Protein AF-A0A7K8C734-F1 (afdb_monomer_lite)

Secondary structure (DSSP, 8-state):
-EEEEETTEEEEE-HHHHHHHHHTS----TTPPP-HHHHHHB-TTT-BBTT---SSEEEEEEE--SSS-EEEEEESSEEEEEETTT--EEEEEE-SSB-SPPEEEEEETTEEEEE--EEEETTEEE-

InterPro domains:
  IPR055409 FAM234A/B, beta-propeller [PF23727] (3-127)

Organism: NCBI:txid156170

Sequence (127 aa):
FFYFCTENSLYAYSLKDLCSAAVGMEIKLPGLQQDPQWEKNIDHTTHRLSLLRFGDFRYLAKVPGRSRDNILVVNSEMATLINTKDLHTVWTLNVSHALSEPLLGYYKPDVLGIVLESEIGPNRKKV

Foldseek 3Di:
DDWDDDQFFIADDDPQRVVCVVVVHRDDDPPDDDQVLQVVQADPPPRTRNVDRDHGWDEWDWADDDPDIWIWTDGQFKIWIFDPNRGDTPDIDTARGFPDYWDWDPPDPPDIDIDTWGDPDDVDIDD

Radius of gyration: 16.75 Å; chains: 1; bounding box: 41×30×44 Å

pLDDT: mean 86.0, std 6.21, range [62.59, 94.31]

Structure (mmCIF, N/CA/C/O backbone):
data_AF-A0A7K8C734-F1
#
_entry.id   AF-A0A7K8C734-F1
#
loop_
_atom_site.group_PDB
_atom_site.id
_atom_site.type_symbol
_atom_site.label_atom_id
_atom_site.label_alt_id
_atom_site.label_comp_id
_atom_site.label_asym_id
_atom_site.label_entity_id
_atom_site.label_seq_id
_atom_site.pdbx_PDB_ins_code
_atom_site.Cartn_x
_atom_site.Cartn_y
_atom_site.Cartn_z
_atom_site.occupancy
_atom_site.B_iso_or_equiv
_atom_site.auth_seq_id
_atom_site.auth_comp_id
_atom_site.auth_asym_id
_atom_site.auth_atom_id
_atom_site.pdbx_PDB_model_num
ATOM 1 N N . PHE A 1 1 ? -10.226 1.325 8.273 1.00 82.50 1 PHE A N 1
ATOM 2 C CA . PHE A 1 1 ? -9.137 2.302 8.433 1.00 82.50 1 PHE A CA 1
ATOM 3 C C . PHE A 1 1 ? -9.086 3.191 7.207 1.00 82.50 1 PHE A C 1
ATOM 5 O O . PHE A 1 1 ? -9.451 2.732 6.128 1.00 82.50 1 PHE A O 1
ATOM 12 N N . PHE A 1 2 ? -8.690 4.444 7.400 1.00 85.12 2 PHE A N 1
ATOM 13 C CA . PHE A 1 2 ? -8.407 5.428 6.358 1.00 85.12 2 PHE A CA 1
ATOM 14 C C . PHE A 1 2 ? -6.896 5.612 6.261 1.00 85.12 2 PHE A C 1
ATOM 16 O O . PHE A 1 2 ? -6.220 5.622 7.291 1.00 85.12 2 PHE A O 1
ATOM 23 N N . TYR A 1 3 ? -6.386 5.744 5.039 1.00 82.88 3 TYR A N 1
ATOM 24 C CA . TYR A 1 3 ? -4.953 5.778 4.758 1.00 82.88 3 TYR A CA 1
ATOM 25 C C . TYR A 1 3 ? -4.556 7.149 4.229 1.00 82.88 3 TYR A C 1
ATOM 27 O O . TYR A 1 3 ? -5.182 7.654 3.299 1.00 82.88 3 TYR A O 1
ATOM 35 N N . PHE A 1 4 ? -3.502 7.718 4.802 1.00 81.94 4 PHE A N 1
ATOM 36 C CA . PHE A 1 4 ? -2.931 8.988 4.368 1.00 81.94 4 PHE A CA 1
ATOM 37 C C . PHE A 1 4 ? -1.433 8.805 4.173 1.00 81.94 4 PHE A C 1
ATOM 39 O O . PHE A 1 4 ? -0.764 8.237 5.031 1.00 81.94 4 PHE A O 1
ATOM 46 N N . CYS A 1 5 ? -0.904 9.271 3.047 1.00 76.94 5 CYS A N 1
ATOM 47 C CA . CYS A 1 5 ? 0.520 9.198 2.748 1.00 76.94 5 CYS A CA 1
ATOM 48 C C . CYS A 1 5 ? 1.111 10.605 2.756 1.00 76.94 5 CYS A C 1
ATOM 50 O O . CYS A 1 5 ? 0.526 11.523 2.184 1.00 76.94 5 CYS A O 1
ATOM 52 N N . THR A 1 6 ? 2.273 10.756 3.377 1.00 78.56 6 THR A N 1
ATOM 53 C CA . THR A 1 6 ? 3.182 11.883 3.146 1.00 78.56 6 THR A CA 1
ATOM 54 C C . THR A 1 6 ? 4.412 11.375 2.400 1.00 78.56 6 THR A C 1
ATOM 56 O O . THR A 1 6 ? 4.513 10.179 2.128 1.00 78.56 6 THR A O 1
ATOM 59 N N . GLU A 1 7 ? 5.366 12.255 2.098 1.00 74.06 7 GLU A N 1
ATOM 60 C CA . GLU A 1 7 ? 6.623 11.869 1.439 1.00 74.06 7 GLU A CA 1
ATOM 61 C C . GLU A 1 7 ? 7.378 10.771 2.202 1.00 74.06 7 GLU A C 1
ATOM 63 O O . GLU A 1 7 ? 8.026 9.931 1.592 1.00 74.06 7 GLU A O 1
ATOM 68 N N . ASN A 1 8 ? 7.269 10.726 3.535 1.00 76.81 8 ASN A N 1
ATOM 69 C CA . ASN A 1 8 ? 8.145 9.888 4.364 1.00 76.81 8 ASN A CA 1
ATOM 70 C C . ASN A 1 8 ? 7.380 8.921 5.268 1.00 76.81 8 ASN A C 1
ATOM 72 O O . ASN A 1 8 ? 7.983 8.266 6.123 1.00 76.81 8 ASN A O 1
ATOM 76 N N . SER A 1 9 ? 6.046 8.887 5.210 1.00 80.56 9 SER A N 1
ATOM 77 C CA . SER A 1 9 ? 5.247 8.064 6.122 1.00 80.56 9 SER A CA 1
ATOM 78 C C . SER A 1 9 ? 3.869 7.727 5.582 1.00 80.56 9 SER A C 1
ATOM 80 O O . SER A 1 9 ? 3.178 8.567 5.012 1.00 80.56 9 SER A O 1
ATOM 82 N N . LEU A 1 10 ? 3.440 6.499 5.874 1.00 83.38 10 LEU A N 1
ATOM 83 C CA . LEU A 1 10 ? 2.057 6.075 5.738 1.00 83.38 10 LEU A CA 1
ATOM 84 C C . LEU A 1 10 ? 1.380 6.109 7.111 1.00 83.38 10 LEU A C 1
ATOM 86 O O . LEU A 1 10 ? 1.859 5.500 8.071 1.00 83.38 10 LEU A O 1
ATOM 90 N N . TYR A 1 11 ? 0.254 6.804 7.179 1.00 86.94 11 TYR A N 1
ATOM 91 C CA . TYR A 1 11 ? -0.585 6.939 8.357 1.00 86.94 11 TYR A CA 1
ATOM 92 C C . TYR A 1 11 ? -1.875 6.155 8.168 1.00 86.94 11 TYR A C 1
ATOM 94 O O . TYR A 1 11 ? -2.454 6.135 7.077 1.00 86.94 11 TYR A O 1
ATOM 102 N N . ALA A 1 12 ? -2.344 5.536 9.244 1.00 88.75 12 ALA A N 1
ATOM 103 C CA . ALA A 1 12 ? -3.603 4.817 9.260 1.00 88.75 12 ALA A CA 1
ATOM 104 C C . ALA A 1 12 ? -4.442 5.263 10.456 1.00 88.75 12 ALA A C 1
ATOM 106 O O . ALA A 1 12 ? -4.037 5.123 11.607 1.00 88.75 12 ALA A O 1
ATOM 107 N N . TYR A 1 13 ? -5.638 5.768 10.165 1.00 89.81 13 TYR A N 1
ATOM 108 C CA . TYR A 1 13 ? -6.592 6.208 11.176 1.00 89.81 13 TYR A CA 1
ATOM 109 C C . TYR A 1 13 ? -7.805 5.286 11.193 1.00 89.81 13 TYR A C 1
ATOM 111 O O . TYR A 1 13 ? -8.355 4.924 10.142 1.00 89.81 13 TYR A O 1
ATOM 119 N N . SER A 1 14 ? -8.253 4.893 12.384 1.00 89.19 14 SER A N 1
ATOM 120 C CA . SER A 1 14 ? -9.565 4.269 12.510 1.00 89.19 14 SER A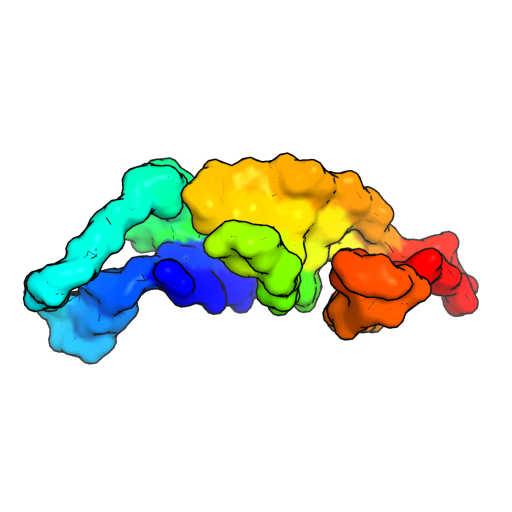 CA 1
ATOM 121 C C . SER A 1 14 ? -10.661 5.323 12.304 1.00 89.19 14 SER A C 1
ATOM 123 O O . SER A 1 14 ? -10.429 6.528 12.425 1.00 89.19 14 SER A O 1
ATOM 125 N N . LEU A 1 15 ? -11.885 4.883 11.993 1.00 88.94 15 LEU A N 1
ATOM 126 C CA . LEU A 1 15 ? -13.017 5.815 11.927 1.00 88.94 15 LEU A CA 1
ATOM 127 C C . LEU A 1 15 ? -13.257 6.481 13.292 1.00 88.94 15 LEU A C 1
ATOM 129 O O . LEU A 1 15 ? -13.580 7.662 13.346 1.00 88.94 15 LEU A O 1
ATOM 133 N N . LYS A 1 16 ? -13.043 5.738 14.387 1.00 89.19 16 LYS A N 1
ATOM 134 C CA . LYS A 1 16 ? -13.131 6.263 15.752 1.00 89.19 16 LYS A CA 1
ATOM 135 C C . LYS A 1 16 ? -12.141 7.409 15.969 1.00 89.19 16 LYS A C 1
ATOM 137 O O . LYS A 1 16 ? -12.545 8.438 16.508 1.00 89.19 16 LYS A O 1
ATOM 142 N N . ASP A 1 17 ? -10.893 7.249 15.530 1.00 88.50 17 ASP A N 1
ATOM 143 C CA . ASP A 1 17 ? -9.849 8.269 15.696 1.00 88.50 17 ASP A CA 1
ATOM 144 C C . ASP A 1 17 ? -10.191 9.530 14.907 1.00 88.50 17 ASP A C 1
ATOM 146 O O . ASP A 1 17 ? -10.150 10.625 15.459 1.00 88.50 17 ASP A O 1
ATOM 150 N N . LEU A 1 18 ? -10.613 9.381 13.645 1.00 90.00 18 LEU A N 1
ATOM 151 C CA . LEU A 1 18 ? -11.015 10.520 12.814 1.00 90.00 18 LEU A CA 1
ATOM 152 C C . LEU A 1 18 ? -12.211 11.267 13.402 1.00 90.00 18 LEU A C 1
ATOM 154 O O . LEU A 1 18 ? -12.192 12.492 13.479 1.00 90.00 18 LEU A O 1
ATOM 158 N N . CYS A 1 19 ? -13.246 10.546 13.838 1.00 88.81 19 CYS A N 1
ATOM 159 C CA . CYS A 1 19 ? -14.416 11.169 14.448 1.00 88.81 19 CYS A CA 1
ATOM 160 C C . CYS A 1 19 ? -14.051 11.871 15.762 1.00 88.81 19 CYS A C 1
ATOM 162 O O . CYS A 1 19 ? -14.481 13.000 15.987 1.00 88.81 19 CYS A O 1
ATOM 164 N N . SER A 1 20 ? -13.234 11.239 16.608 1.00 89.69 20 SER A N 1
ATOM 165 C CA . SER A 1 20 ? -12.817 11.831 17.884 1.00 89.69 20 SER A CA 1
ATOM 166 C C . SER A 1 20 ? -11.945 13.072 17.670 1.00 89.69 20 SER A C 1
ATOM 168 O O . SER A 1 20 ? -12.137 14.076 18.349 1.00 89.69 20 SER A O 1
ATOM 170 N N . ALA A 1 21 ? -11.047 13.048 16.678 1.00 88.81 21 ALA A N 1
ATOM 171 C CA . ALA A 1 21 ? -10.233 14.200 16.294 1.00 88.81 21 ALA A CA 1
ATOM 172 C C . ALA A 1 21 ? -11.079 15.353 15.728 1.00 88.81 21 ALA A C 1
ATOM 174 O O . ALA A 1 21 ? -10.831 16.510 16.053 1.00 88.81 21 ALA A O 1
ATOM 175 N N . ALA A 1 22 ? -12.097 15.048 14.917 1.00 89.94 22 ALA A N 1
ATOM 176 C CA . ALA A 1 22 ? -12.971 16.058 14.321 1.00 89.94 22 ALA A CA 1
ATOM 177 C C . ALA A 1 22 ? -13.891 16.742 15.346 1.00 89.94 22 ALA A C 1
ATOM 179 O O . ALA A 1 22 ? -14.184 17.927 15.215 1.00 89.94 22 ALA A O 1
ATOM 180 N N . VAL A 1 23 ? -14.361 16.002 16.354 1.00 91.56 23 VAL A N 1
ATOM 181 C CA . VAL A 1 23 ? -15.301 16.514 17.368 1.00 91.56 23 VAL A CA 1
ATOM 182 C C . VAL A 1 23 ? -14.580 17.008 18.631 1.00 91.56 23 VAL A C 1
ATOM 184 O O . VAL A 1 23 ? -15.156 17.758 19.413 1.00 91.56 23 VAL A O 1
ATOM 187 N N . GLY A 1 24 ? -13.315 16.629 18.831 1.00 88.00 24 GLY A N 1
ATOM 188 C CA . GLY A 1 24 ? -12.504 17.039 19.981 1.00 88.00 24 GLY A CA 1
ATOM 189 C C . GLY A 1 24 ? -12.827 16.298 21.283 1.00 88.00 24 GLY A C 1
ATOM 190 O O . GLY A 1 24 ? -12.388 16.719 22.350 1.00 88.00 24 GLY A O 1
ATOM 191 N N . MET A 1 25 ? -13.586 15.202 21.221 1.00 87.44 25 MET A N 1
ATOM 192 C CA . MET A 1 25 ? -13.889 14.343 22.369 1.00 87.44 25 MET A CA 1
ATOM 193 C C . MET A 1 25 ? -13.913 12.877 21.949 1.00 87.44 25 MET A C 1
ATOM 195 O O . MET A 1 25 ? -14.143 12.567 20.781 1.00 87.44 25 MET A O 1
ATOM 199 N N . GLU A 1 26 ? -13.708 11.963 22.896 1.00 82.19 26 GLU A N 1
ATOM 200 C CA . GLU A 1 26 ? -13.800 10.537 22.595 1.00 82.19 26 GLU A CA 1
ATOM 201 C C . GLU A 1 26 ? -15.242 10.157 22.239 1.00 82.19 26 GLU A C 1
ATOM 203 O O . GLU A 1 26 ? -16.167 10.318 23.039 1.00 82.19 26 GLU A O 1
ATOM 208 N N . ILE A 1 27 ? -15.428 9.610 21.037 1.00 82.12 27 ILE A N 1
ATOM 209 C CA . ILE A 1 27 ? -16.737 9.152 20.578 1.00 82.12 27 ILE A CA 1
ATOM 210 C C . ILE A 1 27 ? -16.822 7.639 20.722 1.00 82.12 27 ILE A C 1
ATOM 212 O O . ILE A 1 27 ? -16.036 6.878 20.150 1.00 82.12 27 ILE A O 1
ATOM 216 N N . LYS A 1 28 ? -17.844 7.186 21.449 1.00 81.00 28 LYS A N 1
ATOM 217 C CA . LYS A 1 28 ? -18.267 5.788 21.414 1.00 81.00 28 LYS A CA 1
ATOM 218 C C . LYS A 1 28 ? -19.150 5.591 20.190 1.00 81.00 28 LYS A C 1
ATOM 220 O O . LYS A 1 28 ? -20.281 6.061 20.161 1.00 81.00 28 LYS A O 1
ATOM 225 N N . LEU A 1 29 ? -18.620 4.902 19.186 1.00 80.44 29 LEU A N 1
ATOM 226 C CA . LEU A 1 29 ? -19.363 4.499 17.995 1.00 80.44 29 LEU A CA 1
ATOM 227 C C . LEU A 1 29 ? -19.804 3.036 18.167 1.00 80.44 29 LEU A C 1
ATOM 229 O O . LEU A 1 29 ? -19.012 2.129 17.889 1.00 80.44 29 LEU A O 1
ATOM 233 N N . PRO A 1 30 ? -21.022 2.776 18.684 1.00 78.81 30 PRO A N 1
ATOM 234 C CA . PRO A 1 30 ? -21.516 1.415 18.843 1.00 78.81 30 PRO A CA 1
ATOM 235 C C . PRO A 1 30 ? -21.576 0.717 17.479 1.00 78.81 30 PRO A C 1
ATOM 237 O O . PRO A 1 30 ? -22.050 1.285 16.500 1.00 78.81 30 PRO A O 1
ATOM 240 N N . GLY A 1 31 ? -21.070 -0.515 17.418 1.00 80.12 31 GLY A N 1
ATOM 241 C CA . GLY A 1 31 ? -21.026 -1.316 16.190 1.00 80.12 31 GLY A CA 1
ATOM 242 C C . GLY A 1 31 ? -19.707 -1.256 15.414 1.00 80.12 31 GLY A C 1
ATOM 243 O O . GLY A 1 31 ? -19.529 -2.053 14.495 1.00 80.12 31 GLY A O 1
ATOM 244 N N . LEU A 1 32 ? -18.752 -0.393 15.789 1.00 82.00 32 LEU A N 1
ATOM 245 C CA . LEU A 1 32 ? -17.390 -0.493 15.260 1.00 82.00 32 LEU A CA 1
ATOM 246 C C . LEU A 1 32 ? -16.628 -1.628 15.942 1.00 82.00 32 LEU A C 1
ATOM 248 O O . LEU A 1 32 ? -16.438 -1.625 17.157 1.00 82.00 32 LEU A O 1
ATOM 252 N N . GLN A 1 33 ? -16.163 -2.581 15.139 1.00 84.12 33 GLN A N 1
ATOM 253 C CA . GLN A 1 33 ? -15.227 -3.602 15.589 1.00 84.12 33 GLN A CA 1
ATOM 254 C C . GLN A 1 33 ? -13.796 -3.079 15.490 1.00 84.12 33 GLN A C 1
ATOM 256 O O . GLN A 1 33 ? -13.415 -2.459 14.494 1.00 84.12 33 GLN A O 1
ATOM 261 N N . GLN A 1 34 ? -13.012 -3.354 16.529 1.00 83.31 34 GLN A N 1
ATOM 262 C CA . GLN A 1 34 ? -11.567 -3.175 16.488 1.00 83.31 34 GLN A CA 1
ATOM 263 C C . GLN A 1 34 ? -10.940 -4.222 15.570 1.00 83.31 34 GLN A C 1
ATOM 265 O O . GLN A 1 34 ? -11.446 -5.338 15.441 1.00 83.31 34 GLN A O 1
ATOM 270 N N . ASP A 1 35 ? -9.824 -3.857 14.948 1.00 86.12 35 ASP A N 1
ATOM 271 C CA . ASP A 1 35 ? -9.039 -4.753 14.103 1.00 86.12 35 ASP A CA 1
ATOM 272 C C . ASP A 1 35 ? -7.648 -4.905 14.745 1.00 86.12 35 ASP A C 1
ATOM 274 O O . ASP A 1 35 ? -6.777 -4.056 14.533 1.00 86.12 35 ASP A O 1
ATOM 278 N N . PRO A 1 36 ? -7.429 -5.948 15.573 1.00 87.00 36 PRO A N 1
ATOM 279 C CA . PRO A 1 36 ? -6.208 -6.084 16.368 1.00 87.00 36 PRO A CA 1
ATOM 280 C C . PRO A 1 36 ? -4.932 -6.134 15.526 1.00 87.00 36 PRO A C 1
ATOM 282 O O . PRO A 1 36 ? -3.869 -5.717 15.985 1.00 87.00 36 PRO A O 1
ATOM 285 N N . GLN A 1 37 ? -5.024 -6.642 14.290 1.00 84.12 37 GLN A N 1
ATOM 286 C CA . GLN A 1 37 ? -3.881 -6.678 13.379 1.00 84.12 37 GLN A CA 1
ATOM 287 C C . GLN A 1 37 ? -3.469 -5.268 12.969 1.00 84.12 37 GLN A C 1
ATOM 289 O O . GLN A 1 37 ? -2.280 -4.963 12.938 1.00 84.12 37 GLN A O 1
ATOM 294 N N . TRP A 1 38 ? -4.431 -4.385 12.714 1.00 86.19 38 TRP A N 1
ATOM 295 C CA . TRP A 1 38 ? -4.138 -2.987 12.418 1.00 86.19 38 TRP A CA 1
ATOM 296 C C . TRP A 1 38 ? -3.648 -2.232 13.643 1.00 86.19 38 TRP A C 1
ATOM 298 O O . TRP A 1 38 ? -2.602 -1.593 13.574 1.00 86.19 38 TRP A O 1
ATOM 308 N N . GLU A 1 39 ? -4.340 -2.354 14.773 1.00 87.56 39 GLU A N 1
ATOM 309 C CA . GLU A 1 39 ? -3.977 -1.636 16.001 1.00 87.56 39 GLU A CA 1
ATOM 310 C C . GLU A 1 39 ? -2.563 -1.988 16.488 1.00 87.56 39 GLU A C 1
ATOM 312 O O . GLU A 1 39 ? -1.840 -1.110 16.945 1.00 87.56 39 GLU A O 1
ATOM 317 N N . LYS A 1 40 ? -2.116 -3.240 16.314 1.00 88.31 40 LYS A N 1
ATOM 318 C CA . LYS A 1 40 ? -0.746 -3.656 16.659 1.00 88.31 40 LYS A CA 1
ATOM 319 C C . LYS A 1 40 ? 0.331 -3.001 15.786 1.00 88.31 40 LYS A C 1
ATOM 321 O O . LYS A 1 40 ? 1.460 -2.826 16.237 1.00 88.31 40 LYS A O 1
ATOM 326 N N . ASN A 1 41 ? 0.016 -2.711 14.527 1.00 85.38 41 ASN A N 1
ATOM 327 C CA . ASN A 1 41 ? 0.987 -2.220 13.550 1.00 85.38 41 ASN A CA 1
ATOM 328 C 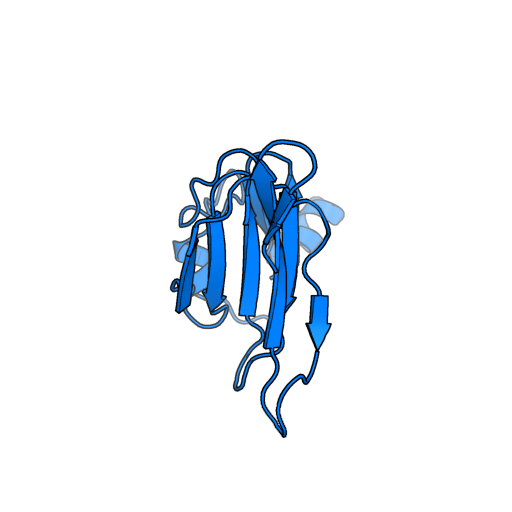C . ASN A 1 41 ? 0.960 -0.695 13.389 1.00 85.38 41 ASN A C 1
ATOM 330 O O . ASN A 1 41 ? 1.812 -0.146 12.688 1.00 85.38 41 ASN A O 1
ATOM 334 N N . ILE A 1 42 ? 0.010 -0.014 14.028 1.00 88.25 42 ILE A N 1
ATOM 335 C CA . ILE A 1 42 ? -0.102 1.442 14.044 1.00 88.25 42 ILE A CA 1
ATOM 336 C C . ILE A 1 42 ? 0.496 1.963 15.349 1.00 88.25 42 ILE A C 1
ATOM 338 O O . ILE A 1 42 ? 0.128 1.532 16.439 1.00 88.25 42 ILE A O 1
ATOM 342 N N . ASP A 1 43 ? 1.404 2.925 15.245 1.00 88.50 43 ASP A N 1
ATOM 343 C CA . ASP A 1 43 ? 1.864 3.670 16.409 1.00 88.50 43 ASP A CA 1
ATOM 344 C C . ASP A 1 43 ? 0.712 4.529 16.958 1.00 88.50 43 ASP A C 1
ATOM 346 O O . ASP A 1 43 ? 0.184 5.392 16.263 1.00 88.50 43 ASP A O 1
ATOM 350 N N . HIS A 1 44 ? 0.306 4.291 18.204 1.00 84.00 44 HIS A N 1
ATOM 351 C CA . HIS A 1 44 ? -0.870 4.926 18.813 1.00 84.00 44 HIS A CA 1
ATOM 352 C C . HIS A 1 44 ? -0.734 6.443 19.021 1.00 84.00 44 HIS A C 1
ATOM 354 O O . HIS A 1 44 ? -1.744 7.121 19.176 1.00 84.00 44 HIS A O 1
ATOM 360 N N . THR A 1 45 ? 0.492 6.975 19.060 1.00 85.06 45 THR A N 1
ATOM 361 C CA . THR A 1 45 ? 0.733 8.410 19.278 1.00 85.06 45 THR A CA 1
ATOM 362 C C . THR A 1 45 ? 0.784 9.165 17.952 1.00 85.06 45 THR A C 1
ATOM 364 O O . THR A 1 45 ? 0.277 10.276 17.832 1.00 85.06 45 THR A O 1
ATOM 367 N N . THR A 1 46 ? 1.413 8.568 16.943 1.00 87.38 46 THR A N 1
ATOM 368 C CA . THR A 1 46 ? 1.703 9.213 15.656 1.00 87.38 46 THR A CA 1
ATOM 369 C C . THR A 1 46 ? 0.805 8.734 14.520 1.00 87.38 46 THR A C 1
ATOM 371 O O . THR A 1 46 ? 0.847 9.313 13.439 1.00 87.38 46 THR A O 1
ATOM 374 N N . HIS A 1 47 ? 0.026 7.672 14.731 1.00 88.56 47 HIS A N 1
ATOM 375 C CA . HIS A 1 47 ? -0.767 6.955 13.726 1.00 88.56 47 HIS A CA 1
ATOM 376 C C . HIS A 1 47 ? 0.042 6.407 12.539 1.00 88.56 47 HIS A C 1
ATOM 378 O O . HIS A 1 47 ? -0.524 6.046 11.503 1.00 88.56 47 HIS A O 1
ATOM 384 N N . ARG A 1 48 ? 1.372 6.322 12.670 1.00 86.75 48 ARG A N 1
ATOM 385 C CA . ARG A 1 48 ? 2.267 5.816 11.622 1.00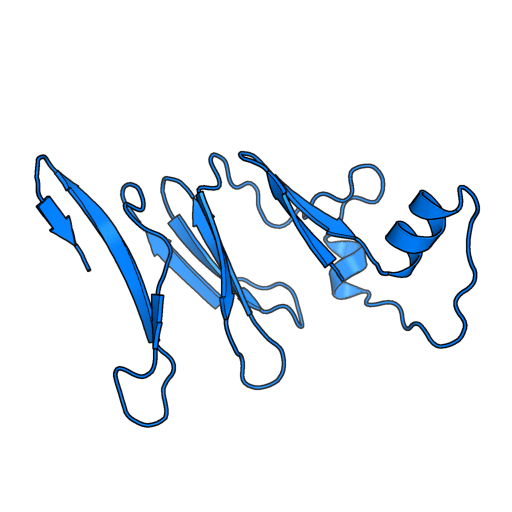 86.75 48 ARG A CA 1
ATOM 386 C C . ARG A 1 48 ? 2.225 4.296 11.570 1.00 86.75 48 ARG A C 1
ATOM 388 O O . ARG A 1 48 ? 2.298 3.626 12.600 1.00 86.75 48 ARG A O 1
ATOM 395 N N . LEU A 1 49 ? 2.160 3.745 10.362 1.00 84.25 49 LEU A N 1
ATOM 396 C CA . LEU A 1 49 ? 2.223 2.304 10.159 1.00 84.25 49 LEU A CA 1
ATOM 397 C C . LEU A 1 49 ? 3.676 1.821 10.282 1.00 84.25 49 LEU A C 1
ATOM 399 O O . LEU A 1 49 ? 4.535 2.147 9.466 1.00 84.25 49 LEU A O 1
ATOM 403 N N . SER A 1 50 ? 3.948 1.027 11.314 1.00 76.69 50 SER A N 1
ATOM 404 C CA . SER A 1 50 ? 5.300 0.641 11.740 1.00 76.69 50 SER A CA 1
ATOM 405 C C . SER A 1 50 ? 5.967 -0.396 10.835 1.00 76.69 50 SER A C 1
ATOM 407 O O . SER A 1 50 ? 7.191 -0.499 10.809 1.00 76.69 50 SER A O 1
ATOM 409 N N . LEU A 1 51 ? 5.174 -1.150 10.071 1.00 66.06 51 LEU A N 1
ATOM 410 C CA . LEU A 1 51 ? 5.651 -2.189 9.148 1.00 66.06 51 LEU A CA 1
ATOM 411 C C . LEU A 1 51 ? 6.497 -1.640 7.995 1.00 66.06 51 LEU A C 1
ATOM 413 O O . LEU A 1 51 ? 7.172 -2.399 7.306 1.00 66.06 51 LEU A O 1
ATOM 417 N N . LEU A 1 52 ? 6.446 -0.329 7.774 1.00 63.66 52 LEU A N 1
ATOM 418 C CA . LEU A 1 52 ? 6.867 0.303 6.541 1.00 63.66 52 LEU A CA 1
ATOM 419 C C . LEU A 1 52 ? 7.790 1.475 6.861 1.00 63.66 52 LEU A C 1
ATOM 421 O O . LEU A 1 52 ? 7.374 2.632 6.904 1.00 63.66 52 LEU A O 1
ATOM 425 N N . ARG A 1 53 ? 9.078 1.185 7.071 1.00 62.59 53 ARG A N 1
ATOM 426 C CA . ARG A 1 53 ? 10.124 2.215 6.989 1.00 62.59 53 ARG A CA 1
ATOM 427 C C . ARG A 1 53 ? 10.436 2.493 5.524 1.00 62.59 53 ARG A C 1
ATOM 429 O O . ARG A 1 53 ? 11.526 2.192 5.053 1.00 62.59 53 ARG A O 1
ATOM 436 N N . PHE A 1 54 ? 9.468 3.023 4.792 1.00 63.41 54 PHE A N 1
ATOM 437 C CA . PHE A 1 54 ? 9.751 3.539 3.463 1.00 63.41 54 PHE A CA 1
ATOM 438 C C . PHE A 1 54 ? 10.223 4.986 3.613 1.00 63.41 54 PHE A C 1
ATOM 440 O O . PHE A 1 54 ? 9.508 5.830 4.148 1.00 63.41 54 PHE A O 1
ATOM 447 N N . GLY A 1 55 ? 11.459 5.254 3.201 1.00 64.56 55 GLY A N 1
ATOM 448 C CA . GLY A 1 55 ? 11.833 6.599 2.771 1.00 64.56 55 GLY A CA 1
ATOM 449 C C . GLY A 1 55 ? 11.229 6.865 1.392 1.00 64.56 55 GLY A C 1
ATOM 450 O O . GLY A 1 55 ? 10.978 5.910 0.655 1.00 64.56 55 GLY A O 1
ATOM 451 N N . ASP A 1 56 ? 10.986 8.134 1.073 1.00 78.06 56 ASP A N 1
ATOM 452 C CA . ASP A 1 56 ? 10.642 8.646 -0.260 1.00 78.06 56 ASP A CA 1
ATOM 453 C C . ASP A 1 56 ? 9.447 7.967 -0.957 1.00 78.06 56 ASP A C 1
ATOM 455 O O . ASP A 1 56 ? 9.544 7.472 -2.085 1.00 78.06 56 ASP A O 1
ATOM 459 N N . PHE A 1 57 ? 8.292 7.947 -0.293 1.00 79.50 57 PHE A N 1
ATOM 460 C CA . PHE A 1 57 ? 7.024 7.533 -0.888 1.00 79.50 57 PHE A CA 1
ATOM 461 C C . PHE A 1 57 ? 6.682 8.392 -2.112 1.00 79.50 57 PHE A C 1
ATOM 463 O O . PHE A 1 57 ? 6.654 9.620 -2.053 1.00 79.50 57 PHE A O 1
ATOM 470 N N . ARG A 1 58 ? 6.363 7.725 -3.223 1.00 84.06 58 ARG A N 1
ATO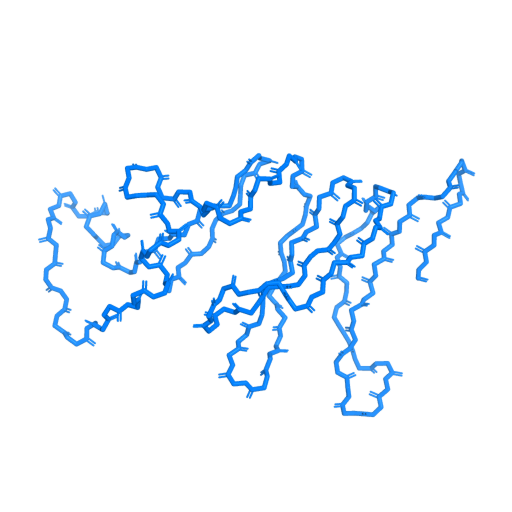M 471 C CA . ARG A 1 58 ? 5.992 8.352 -4.500 1.00 84.06 58 ARG A CA 1
ATOM 472 C C . ARG A 1 58 ? 4.523 8.131 -4.821 1.00 84.06 58 ARG A C 1
ATOM 474 O O . ARG A 1 58 ? 3.826 9.074 -5.175 1.00 84.06 58 ARG A O 1
ATOM 481 N N . TYR A 1 59 ? 4.056 6.891 -4.678 1.00 86.94 59 TYR A N 1
ATOM 482 C CA . TYR A 1 59 ? 2.686 6.521 -5.021 1.00 86.94 59 TYR A CA 1
ATOM 483 C C . TYR A 1 59 ? 2.083 5.561 -4.000 1.00 86.94 59 TYR A C 1
ATOM 485 O O . TYR A 1 59 ? 2.752 4.662 -3.484 1.00 86.94 59 TYR A O 1
ATOM 493 N N . LEU A 1 60 ? 0.785 5.740 -3.761 1.00 87.69 60 LEU A N 1
ATOM 494 C CA . LEU A 1 60 ? -0.051 4.849 -2.970 1.00 87.69 60 LEU A CA 1
ATOM 495 C C . LEU A 1 60 ? -1.281 4.494 -3.803 1.00 87.69 60 LEU A C 1
ATOM 497 O O . LEU A 1 60 ? -2.080 5.371 -4.118 1.00 87.69 60 LEU A O 1
ATOM 501 N N . ALA A 1 61 ? -1.449 3.217 -4.133 1.00 89.25 61 ALA A N 1
ATOM 502 C CA . ALA A 1 61 ? -2.585 2.758 -4.923 1.00 89.25 61 ALA A CA 1
ATOM 503 C C . ALA A 1 61 ? -3.344 1.644 -4.204 1.00 89.25 61 ALA A C 1
ATOM 505 O O . ALA A 1 61 ? -2.768 0.727 -3.615 1.00 89.25 61 ALA A O 1
ATOM 506 N N . LYS A 1 62 ? -4.670 1.710 -4.281 1.00 90.12 62 LYS A N 1
ATOM 507 C CA . LYS A 1 62 ? -5.552 0.645 -3.816 1.00 90.12 62 LYS A CA 1
ATOM 508 C C . LYS A 1 62 ? -5.667 -0.414 -4.907 1.00 90.12 62 LYS A C 1
ATOM 510 O O . LYS A 1 62 ? -6.096 -0.104 -6.011 1.00 90.12 62 LYS A O 1
ATOM 515 N N . VAL A 1 63 ? -5.343 -1.662 -4.588 1.00 91.75 63 VAL A N 1
ATOM 516 C CA . VAL A 1 63 ? -5.387 -2.777 -5.541 1.00 91.75 63 VAL A CA 1
ATOM 517 C C . VAL A 1 63 ? -6.493 -3.746 -5.130 1.00 91.75 63 VAL A C 1
ATOM 519 O O . VAL A 1 63 ? -6.391 -4.328 -4.053 1.00 91.75 63 VAL A O 1
ATOM 522 N N . PRO A 1 64 ? -7.533 -3.969 -5.949 1.00 90.06 64 PRO A N 1
ATOM 523 C CA . PRO A 1 64 ? -8.547 -4.979 -5.669 1.00 90.06 64 PRO A CA 1
ATOM 524 C C . PRO A 1 64 ? -7.938 -6.350 -5.352 1.00 90.06 64 PRO A C 1
ATOM 526 O O . PRO A 1 64 ? -7.106 -6.869 -6.097 1.00 90.06 64 PRO A O 1
ATOM 529 N N . GLY A 1 65 ? -8.350 -6.932 -4.228 1.00 82.81 65 GLY A N 1
ATOM 530 C CA . GLY A 1 65 ? -7.929 -8.265 -3.795 1.00 82.81 65 GLY A CA 1
ATOM 531 C C . GLY A 1 65 ? -9.114 -9.223 -3.679 1.00 82.81 65 GLY A C 1
ATOM 532 O O . GLY A 1 65 ? -10.269 -8.817 -3.758 1.00 82.81 65 GLY A O 1
ATOM 533 N N . ARG A 1 66 ? -8.840 -10.522 -3.491 1.00 76.19 66 ARG A N 1
ATOM 534 C CA . ARG A 1 66 ? -9.892 -11.563 -3.468 1.00 76.19 66 ARG A CA 1
ATOM 535 C C . ARG A 1 66 ? -10.852 -11.454 -2.280 1.00 76.19 66 ARG A C 1
ATOM 537 O O . ARG A 1 66 ? -12.033 -11.727 -2.434 1.00 76.19 66 ARG A O 1
ATOM 544 N N . SER A 1 67 ? -10.339 -11.124 -1.096 1.00 75.94 67 SER A N 1
ATOM 545 C CA . SER A 1 67 ? -11.135 -11.036 0.143 1.00 75.94 67 SER A CA 1
ATOM 546 C C . SER A 1 67 ? -11.199 -9.625 0.718 1.00 75.94 67 SER A C 1
ATOM 548 O O . SER A 1 67 ? -12.171 -9.252 1.363 1.00 75.94 67 SER A O 1
ATOM 550 N N . ARG A 1 68 ? -10.122 -8.865 0.535 1.00 82.31 68 ARG A N 1
ATOM 551 C CA . ARG A 1 68 ? -9.977 -7.469 0.931 1.00 82.31 68 ARG A CA 1
ATOM 552 C C . ARG A 1 68 ? -9.011 -6.834 -0.053 1.00 82.31 68 ARG A C 1
ATOM 554 O O . ARG A 1 68 ? -8.185 -7.538 -0.634 1.00 82.31 68 ARG A O 1
ATOM 561 N N . ASP A 1 69 ? -9.133 -5.532 -0.239 1.00 88.81 69 ASP A N 1
ATOM 562 C CA . ASP A 1 69 ? -8.224 -4.792 -1.103 1.00 88.81 69 ASP A CA 1
ATOM 563 C C . ASP A 1 69 ? -6.795 -4.855 -0.563 1.00 88.81 69 ASP A C 1
ATOM 565 O O . ASP A 1 69 ? -6.572 -4.886 0.640 1.00 88.81 69 ASP A O 1
ATOM 569 N N . ASN A 1 70 ? -5.815 -4.860 -1.442 1.00 91.69 70 ASN A N 1
ATOM 570 C CA . ASN A 1 70 ? -4.417 -4.682 -1.099 1.00 91.69 70 ASN A CA 1
ATOM 571 C C . ASN A 1 70 ? -4.035 -3.206 -1.252 1.00 91.69 70 ASN A C 1
ATOM 573 O O . ASN A 1 70 ? -4.731 -2.417 -1.897 1.00 91.69 70 ASN A O 1
ATOM 57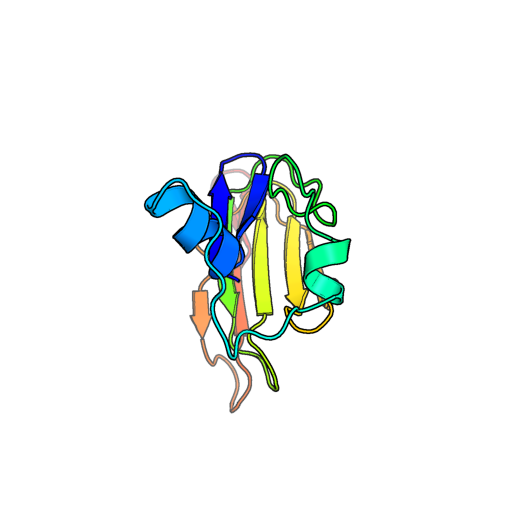7 N N . ILE A 1 71 ? -2.901 -2.838 -0.672 1.00 90.62 71 ILE A N 1
ATOM 578 C CA . ILE A 1 71 ? -2.293 -1.522 -0.841 1.00 90.62 71 ILE A CA 1
ATOM 579 C C . ILE A 1 71 ? -0.961 -1.721 -1.548 1.00 90.62 71 ILE A C 1
ATOM 581 O O . ILE A 1 71 ? -0.116 -2.480 -1.081 1.00 90.62 71 ILE A O 1
ATOM 585 N N . LEU A 1 72 ? -0.784 -1.046 -2.676 1.00 91.94 72 LEU A N 1
ATOM 586 C CA . LEU A 1 72 ? 0.501 -0.917 -3.340 1.00 91.94 72 LEU A CA 1
ATOM 587 C C . LEU A 1 72 ? 1.166 0.365 -2.854 1.00 91.94 72 LEU A C 1
ATOM 589 O O . LEU A 1 72 ? 0.609 1.454 -2.997 1.00 91.94 72 LEU A O 1
ATOM 593 N N . VAL A 1 73 ? 2.365 0.217 -2.310 1.00 89.94 73 VAL A N 1
ATOM 594 C CA . VAL A 1 73 ? 3.231 1.320 -1.915 1.00 89.94 73 VAL A CA 1
ATOM 595 C C . VAL A 1 73 ? 4.424 1.348 -2.852 1.00 89.94 73 VAL A C 1
ATOM 597 O O . VAL A 1 73 ? 5.109 0.338 -2.998 1.00 89.94 73 VAL A O 1
ATOM 600 N N . VAL A 1 74 ? 4.687 2.494 -3.471 1.00 89.44 74 VAL A N 1
ATOM 601 C CA . VAL A 1 74 ? 5.854 2.686 -4.335 1.00 89.44 74 VAL A CA 1
ATOM 602 C C . VAL A 1 74 ? 6.696 3.819 -3.779 1.00 89.44 74 VAL A C 1
ATOM 604 O O . VAL A 1 74 ? 6.199 4.934 -3.615 1.00 89.44 74 VAL A O 1
ATOM 607 N N . ASN A 1 75 ? 7.964 3.532 -3.506 1.00 86.06 75 ASN A N 1
ATOM 608 C CA . ASN A 1 75 ? 8.963 4.528 -3.145 1.00 86.06 75 ASN A CA 1
ATOM 609 C C . ASN A 1 75 ? 10.043 4.652 -4.236 1.00 86.06 75 ASN A C 1
ATOM 611 O O . ASN A 1 75 ? 9.867 4.164 -5.356 1.00 86.06 75 ASN A O 1
ATOM 615 N N . SER A 1 76 ? 11.133 5.360 -3.945 1.00 83.50 76 SER A N 1
ATOM 616 C CA . SER A 1 76 ? 12.234 5.581 -4.891 1.00 83.50 76 SER A CA 1
ATOM 617 C C . SER A 1 76 ? 12.960 4.299 -5.328 1.00 83.50 76 SER A C 1
ATOM 619 O O . SER A 1 76 ? 13.513 4.283 -6.429 1.00 83.50 76 SER A O 1
ATOM 621 N N . GLU A 1 77 ? 12.915 3.235 -4.521 1.00 85.75 77 GLU A N 1
ATOM 622 C CA . GLU A 1 77 ? 13.718 2.013 -4.696 1.00 85.75 77 GLU A CA 1
ATOM 623 C C . GLU A 1 77 ? 12.886 0.739 -4.917 1.00 85.75 77 GLU A C 1
ATOM 625 O O . GLU A 1 77 ? 13.366 -0.258 -5.464 1.00 85.75 77 GLU A O 1
ATOM 630 N N . MET A 1 78 ? 11.644 0.721 -4.438 1.00 89.12 78 MET A N 1
ATOM 631 C CA . MET A 1 78 ? 10.834 -0.482 -4.293 1.00 89.12 78 MET A CA 1
ATOM 632 C C . MET A 1 78 ? 9.342 -0.206 -4.488 1.00 89.12 78 MET A C 1
ATOM 634 O O . MET A 1 78 ? 8.777 0.783 -4.02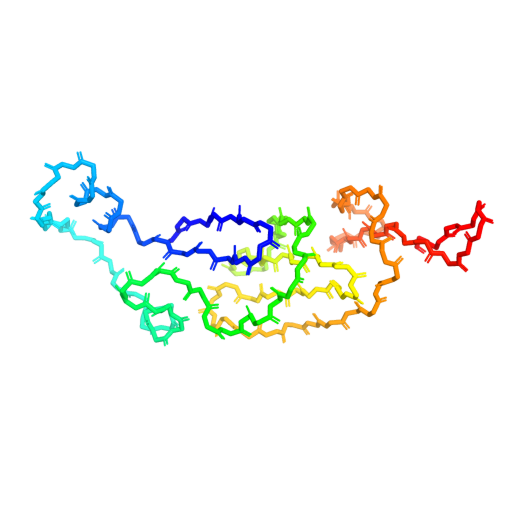1 1.00 89.12 78 MET A O 1
ATOM 638 N N . ALA A 1 79 ? 8.679 -1.156 -5.137 1.00 91.62 79 ALA A N 1
ATOM 639 C CA . ALA A 1 79 ? 7.236 -1.303 -5.142 1.00 91.62 79 ALA A CA 1
ATOM 640 C C . ALA A 1 79 ? 6.876 -2.497 -4.254 1.00 91.62 79 ALA A C 1
ATOM 642 O O . ALA A 1 79 ? 7.381 -3.600 -4.455 1.00 91.62 79 ALA A O 1
ATOM 643 N N . THR A 1 80 ? 6.017 -2.282 -3.263 1.00 91.06 80 THR A N 1
ATOM 644 C CA . THR A 1 80 ? 5.614 -3.295 -2.285 1.00 91.06 80 THR A CA 1
ATOM 645 C C . THR A 1 80 ? 4.099 -3.418 -2.259 1.00 91.06 80 THR A C 1
ATOM 647 O O . THR A 1 80 ? 3.398 -2.434 -2.028 1.00 91.06 80 THR A O 1
ATOM 650 N N . LEU A 1 81 ? 3.587 -4.631 -2.469 1.00 92.62 81 LEU A N 1
ATOM 651 C CA . LEU A 1 81 ? 2.166 -4.935 -2.324 1.00 92.62 81 LEU A CA 1
ATOM 652 C C . LEU A 1 81 ? 1.897 -5.509 -0.934 1.00 92.62 81 LEU A C 1
ATOM 654 O O . LEU A 1 81 ? 2.527 -6.482 -0.527 1.00 92.62 81 LEU A O 1
ATOM 658 N N . ILE A 1 82 ? 0.928 -4.935 -0.230 1.00 90.00 82 ILE A N 1
ATOM 659 C CA . ILE A 1 82 ? 0.602 -5.255 1.160 1.00 90.00 82 ILE A CA 1
ATOM 660 C C . ILE A 1 82 ? -0.846 -5.714 1.242 1.00 90.00 82 ILE A C 1
ATOM 662 O O . ILE A 1 82 ? -1.751 -5.057 0.722 1.00 90.00 82 ILE A O 1
ATOM 666 N N . ASN A 1 83 ? -1.075 -6.828 1.927 1.00 89.12 83 ASN A N 1
ATOM 667 C CA . ASN A 1 83 ? -2.417 -7.319 2.193 1.00 89.12 83 ASN A CA 1
ATOM 668 C C . ASN A 1 83 ? -3.046 -6.554 3.363 1.00 89.12 83 ASN A C 1
ATOM 670 O O . ASN A 1 83 ? -2.480 -6.508 4.448 1.00 89.12 83 ASN A O 1
ATOM 674 N N . THR A 1 84 ? -4.233 -5.969 3.194 1.00 87.38 84 THR A N 1
ATOM 675 C CA . THR A 1 84 ? -4.876 -5.188 4.275 1.00 87.38 84 THR A CA 1
ATOM 676 C C . THR A 1 84 ? -5.632 -6.030 5.301 1.00 87.38 84 THR A C 1
ATOM 678 O O . THR A 1 84 ? -6.195 -5.485 6.255 1.00 87.38 84 THR A O 1
ATOM 681 N N . LYS A 1 85 ? -5.726 -7.348 5.114 1.00 84.81 85 LYS A N 1
ATOM 682 C CA . LYS A 1 85 ? -6.379 -8.248 6.071 1.00 84.81 85 LYS A CA 1
ATOM 683 C C . LYS A 1 85 ? -5.494 -8.500 7.290 1.00 84.81 85 LYS A C 1
ATOM 685 O O . LYS A 1 85 ? -5.986 -8.511 8.409 1.00 84.81 85 LYS A O 1
ATOM 690 N N . ASP A 1 86 ? -4.214 -8.723 7.054 1.00 84.12 86 ASP A N 1
ATOM 691 C CA . ASP A 1 86 ? -3.225 -9.180 8.035 1.00 84.12 86 ASP A CA 1
ATOM 692 C C . ASP A 1 86 ? -1.897 -8.415 7.937 1.00 84.12 86 ASP A C 1
ATOM 694 O O . ASP A 1 86 ? -0.961 -8.712 8.672 1.00 84.12 86 ASP A O 1
ATOM 698 N N . LEU A 1 87 ? -1.833 -7.400 7.069 1.00 84.88 87 LEU A N 1
ATOM 699 C CA . LEU A 1 87 ? -0.724 -6.458 6.952 1.00 84.88 87 LEU A CA 1
ATOM 700 C C . LEU A 1 87 ? 0.626 -7.088 6.590 1.00 84.88 87 LEU A C 1
ATOM 702 O O . LEU A 1 87 ? 1.675 -6.512 6.870 1.00 84.88 87 LEU A O 1
ATOM 706 N N . HIS A 1 88 ? 0.626 -8.239 5.919 1.00 86.44 88 HIS A N 1
ATOM 707 C CA . HIS A 1 88 ? 1.860 -8.820 5.399 1.00 86.44 88 HIS A CA 1
ATOM 708 C C . HIS A 1 88 ? 2.194 -8.297 3.998 1.00 86.44 88 HIS A C 1
ATOM 710 O O . HIS A 1 88 ? 1.315 -7.987 3.185 1.00 86.44 88 HIS A O 1
ATOM 716 N N . THR A 1 89 ? 3.490 -8.256 3.700 1.00 89.12 89 THR A N 1
ATOM 717 C CA . THR A 1 89 ? 3.998 -8.031 2.347 1.00 89.12 89 THR A CA 1
ATOM 718 C C . THR A 1 89 ? 3.699 -9.246 1.476 1.00 89.12 89 THR A C 1
ATOM 720 O O . THR A 1 89 ? 4.209 -10.334 1.729 1.00 89.12 89 THR A O 1
ATOM 723 N N . VAL A 1 90 ? 2.893 -9.053 0.434 1.00 91.06 90 VAL A N 1
ATOM 724 C CA . VAL A 1 90 ? 2.580 -10.077 -0.571 1.00 91.06 90 VAL A CA 1
ATOM 725 C C . VAL A 1 90 ? 3.768 -10.267 -1.511 1.00 91.06 90 VAL A C 1
ATOM 727 O O . VAL A 1 90 ? 4.150 -11.395 -1.810 1.00 91.06 90 VAL A O 1
ATOM 730 N N . TRP A 1 91 ? 4.354 -9.163 -1.979 1.00 92.62 91 TRP A N 1
ATOM 731 C CA . TRP A 1 91 ? 5.590 -9.158 -2.758 1.00 92.62 91 TRP A CA 1
ATOM 732 C C . TRP A 1 91 ? 6.255 -7.780 -2.726 1.00 92.62 91 TRP A C 1
ATOM 734 O O . TRP A 1 91 ? 5.598 -6.762 -2.492 1.00 92.62 91 TRP A O 1
ATOM 744 N N . THR A 1 92 ? 7.553 -7.771 -3.025 1.00 91.50 92 THR A N 1
ATOM 745 C CA . THR A 1 92 ? 8.356 -6.567 -3.249 1.00 91.50 92 THR A CA 1
ATOM 746 C C . THR A 1 92 ? 9.088 -6.693 -4.581 1.00 91.50 92 THR A C 1
ATOM 748 O O . THR A 1 92 ? 9.562 -7.772 -4.938 1.00 91.50 92 THR A O 1
ATOM 751 N N . LEU A 1 93 ? 9.160 -5.594 -5.323 1.00 91.12 93 LEU A N 1
ATOM 752 C CA . LEU A 1 93 ? 9.859 -5.480 -6.594 1.00 91.12 93 LEU A CA 1
ATOM 753 C C . LEU A 1 93 ? 10.780 -4.264 -6.548 1.00 91.12 93 LEU A C 1
ATOM 755 O O . LEU A 1 93 ? 10.326 -3.166 -6.234 1.00 91.12 93 LEU A O 1
ATOM 759 N N . ASN A 1 94 ? 12.047 -4.447 -6.910 1.00 88.81 94 ASN A N 1
ATOM 760 C CA . ASN A 1 94 ? 12.971 -3.326 -7.053 1.00 88.81 94 ASN A CA 1
ATOM 761 C C . ASN A 1 94 ? 12.547 -2.461 -8.244 1.00 88.81 94 ASN A C 1
ATOM 763 O O . ASN A 1 94 ? 12.398 -2.965 -9.362 1.00 88.81 94 ASN A O 1
ATOM 767 N N . VAL A 1 95 ? 12.391 -1.165 -8.000 1.00 85.69 95 VAL A N 1
ATOM 768 C CA . VAL A 1 95 ? 12.145 -0.145 -9.018 1.00 85.69 95 VAL A CA 1
ATOM 769 C C . VAL A 1 95 ? 13.205 0.933 -8.877 1.00 85.69 95 VAL A C 1
ATOM 771 O O . VAL A 1 95 ? 13.480 1.432 -7.797 1.00 85.69 95 VAL A O 1
ATOM 774 N N . SER A 1 96 ? 13.826 1.300 -9.982 1.00 81.75 96 SER A N 1
ATOM 775 C CA . SER A 1 96 ? 14.744 2.428 -10.039 1.00 81.75 96 SER A CA 1
ATOM 776 C C . SER A 1 96 ? 13.917 3.648 -10.411 1.00 81.75 96 SER A C 1
ATOM 778 O O . SER A 1 96 ? 13.626 3.845 -11.586 1.00 81.75 96 SER A O 1
ATOM 780 N N . HIS A 1 97 ? 13.450 4.399 -9.411 1.00 82.62 97 HIS A N 1
ATOM 781 C CA . HIS A 1 97 ? 12.625 5.598 -9.580 1.00 82.62 97 HIS A CA 1
ATOM 782 C C . HIS A 1 97 ? 11.368 5.393 -10.443 1.00 82.62 97 HIS A C 1
ATOM 784 O O . HIS A 1 97 ? 11.403 5.440 -11.673 1.00 82.62 97 HIS A O 1
ATOM 790 N N . ALA A 1 98 ? 10.210 5.252 -9.794 1.00 86.19 98 ALA A N 1
ATOM 791 C CA . ALA A 1 98 ? 8.938 5.246 -10.513 1.00 86.19 98 ALA A CA 1
ATOM 792 C C . ALA A 1 98 ? 8.745 6.564 -11.289 1.00 86.19 98 ALA A C 1
ATOM 794 O O . ALA A 1 98 ? 8.901 7.643 -10.705 1.00 86.19 98 ALA A O 1
ATOM 795 N N . LEU A 1 99 ? 8.450 6.456 -12.586 1.00 87.12 99 LEU A N 1
ATOM 796 C CA . LEU A 1 99 ? 8.301 7.576 -13.525 1.00 87.12 99 LEU A CA 1
ATOM 797 C C . LEU A 1 99 ? 6.856 8.073 -13.636 1.00 87.12 99 LEU A C 1
ATOM 799 O O . LEU A 1 99 ? 6.625 9.227 -13.990 1.00 87.12 99 LEU A O 1
ATOM 803 N N . SER A 1 100 ? 5.891 7.203 -13.345 1.00 88.56 100 SER A N 1
ATOM 804 C CA . SER A 1 100 ? 4.464 7.497 -13.414 1.00 88.56 100 SER A CA 1
ATOM 805 C C . SER A 1 100 ? 3.702 6.774 -12.311 1.00 88.56 100 SER A C 1
ATOM 807 O O . SER A 1 100 ? 4.204 5.823 -11.705 1.00 88.56 100 SER A O 1
ATOM 809 N N . GLU A 1 101 ? 2.460 7.200 -12.087 1.00 90.25 101 GLU A N 1
ATOM 810 C CA . GLU A 1 101 ? 1.541 6.483 -11.208 1.00 90.25 101 GLU A CA 1
ATOM 811 C C . GLU A 1 101 ? 1.320 5.039 -11.714 1.00 90.25 101 GLU A C 1
ATOM 813 O O . GLU A 1 101 ? 1.210 4.832 -12.930 1.00 90.25 101 GLU A O 1
ATOM 818 N N . PRO A 1 102 ? 1.273 4.031 -10.819 1.00 92.81 102 PRO A N 1
ATOM 819 C CA . PRO A 1 102 ? 0.998 2.650 -11.197 1.00 92.81 102 PRO A CA 1
ATOM 820 C C . PRO A 1 102 ? -0.373 2.489 -11.856 1.00 92.81 102 PRO A C 1
ATOM 822 O O . PRO A 1 102 ? -1.384 2.952 -11.328 1.00 92.81 102 PRO A O 1
ATOM 825 N N . LEU A 1 103 ? -0.428 1.755 -12.968 1.00 93.81 103 LEU A N 1
ATOM 826 C CA . LEU A 1 103 ? -1.676 1.511 -13.691 1.00 93.81 103 LEU A CA 1
ATOM 827 C C . LEU A 1 103 ? -2.223 0.117 -13.389 1.00 93.81 103 LEU A C 1
ATOM 829 O O . LEU A 1 103 ? -1.532 -0.891 -13.554 1.00 93.81 103 LEU A O 1
ATOM 833 N N . LEU A 1 104 ? -3.494 0.058 -12.995 1.00 93.88 104 LEU A N 1
ATOM 834 C CA . LEU A 1 104 ? -4.220 -1.189 -12.763 1.00 93.88 104 LEU A CA 1
ATOM 835 C C . LEU A 1 104 ? -5.023 -1.565 -14.006 1.00 93.88 104 LEU A C 1
ATOM 837 O O . LEU A 1 104 ? -5.732 -0.731 -14.566 1.00 93.88 104 LEU A O 1
ATOM 841 N N . GLY A 1 105 ? -4.946 -2.826 -14.425 1.00 92.69 105 GLY A N 1
ATOM 842 C CA . GLY A 1 105 ? -5.674 -3.280 -15.607 1.00 92.69 105 GLY A CA 1
ATOM 843 C C . GLY A 1 105 ? -5.648 -4.789 -15.806 1.00 92.69 105 GLY A C 1
ATOM 844 O O . GLY A 1 105 ? -4.851 -5.498 -15.199 1.00 92.69 105 GLY A O 1
ATOM 845 N N . TYR A 1 106 ? -6.526 -5.291 -16.671 1.00 92.56 106 TYR A N 1
ATOM 846 C CA . TYR A 1 106 ? -6.592 -6.708 -17.034 1.00 92.56 106 TYR A CA 1
ATOM 847 C C . TYR A 1 106 ? -5.817 -6.947 -18.329 1.00 92.56 106 TYR A C 1
ATOM 849 O O . TYR A 1 106 ? -6.359 -6.858 -19.426 1.00 92.56 106 TYR A O 1
ATOM 857 N N . TYR A 1 107 ? -4.525 -7.242 -18.194 1.00 90.56 107 TYR A N 1
ATOM 858 C CA . TYR A 1 107 ? -3.641 -7.561 -19.327 1.00 90.56 107 TYR A CA 1
ATOM 859 C C . TYR A 1 107 ? -3.659 -9.055 -19.684 1.00 90.56 107 TYR A C 1
ATOM 861 O O . TYR A 1 107 ? -3.111 -9.473 -20.702 1.00 90.56 107 TYR A O 1
ATOM 869 N N . LYS A 1 108 ? -4.287 -9.866 -18.827 1.00 90.50 108 LYS A N 1
ATOM 870 C CA . LYS A 1 108 ? -4.619 -11.275 -19.038 1.00 90.50 108 LYS A CA 1
ATOM 871 C C . LYS A 1 108 ? -6.067 -11.504 -18.586 1.00 90.50 108 LYS A C 1
ATOM 873 O O . LYS A 1 108 ? -6.516 -10.788 -17.685 1.00 90.50 108 LYS A O 1
ATOM 878 N N . PRO A 1 109 ? -6.785 -12.487 -19.164 1.00 91.50 109 PRO A N 1
ATOM 879 C CA . PRO A 1 109 ? -8.137 -12.821 -18.725 1.00 91.50 109 PRO A CA 1
ATOM 880 C C . PRO A 1 109 ? -8.174 -13.094 -17.220 1.00 91.50 109 PRO A C 1
ATOM 882 O O . PRO A 1 109 ? -7.337 -13.838 -16.709 1.00 91.50 109 PRO A O 1
ATOM 885 N N . ASP A 1 110 ? -9.113 -12.450 -16.527 1.00 87.00 110 ASP A N 1
ATOM 886 C CA . ASP A 1 110 ? -9.430 -12.661 -15.107 1.00 87.00 110 ASP A CA 1
ATOM 887 C C . ASP A 1 110 ? -8.275 -12.450 -14.110 1.00 87.00 110 ASP A C 1
ATOM 889 O O . ASP A 1 110 ? -8.367 -12.827 -12.940 1.00 87.00 110 ASP A O 1
ATOM 893 N N . VAL A 1 111 ? -7.186 -11.808 -14.543 1.00 88.44 111 VAL A N 1
ATOM 894 C CA . VAL A 1 111 ? -6.046 -11.471 -13.686 1.00 88.44 111 VAL A CA 1
ATOM 895 C C . VAL A 1 111 ? -5.791 -9.974 -13.747 1.00 88.44 111 VAL A C 1
ATOM 897 O O . VAL A 1 111 ? -5.352 -9.442 -14.768 1.00 88.44 111 VAL A O 1
ATOM 900 N N . LEU A 1 112 ? -6.030 -9.301 -12.620 1.00 90.12 112 LEU A N 1
ATOM 901 C CA . LEU A 1 112 ? -5.642 -7.909 -12.446 1.00 90.12 112 LEU A CA 1
ATOM 902 C C . LEU A 1 112 ? -4.111 -7.816 -12.406 1.00 90.12 112 LEU A C 1
ATOM 904 O O . LEU A 1 112 ? -3.461 -8.399 -11.538 1.00 90.12 112 LEU A O 1
ATOM 908 N N . GLY A 1 113 ? -3.548 -7.085 -13.356 1.00 91.81 113 GLY A N 1
ATOM 909 C CA . GLY A 1 113 ? -2.142 -6.728 -13.412 1.00 91.81 113 GLY A CA 1
ATOM 910 C C . GLY A 1 113 ? -1.901 -5.300 -12.938 1.00 91.81 113 GLY A C 1
ATOM 911 O O . GLY A 1 113 ? -2.798 -4.454 -12.926 1.00 91.81 113 GLY A O 1
ATOM 912 N N . ILE A 1 114 ? -0.652 -5.055 -12.563 1.00 94.31 114 ILE A N 1
ATOM 913 C CA . ILE A 1 114 ? -0.138 -3.758 -12.138 1.00 94.31 114 ILE A CA 1
ATOM 914 C C . ILE A 1 114 ? 1.021 -3.439 -13.072 1.00 94.31 114 ILE A C 1
ATOM 916 O O . ILE A 1 114 ? 1.937 -4.250 -13.200 1.00 94.31 114 ILE A O 1
ATOM 920 N N . VAL A 1 115 ? 0.967 -2.284 -13.725 1.00 94.00 115 VAL A N 1
ATOM 921 C CA . VAL A 1 115 ? 2.044 -1.782 -14.580 1.00 94.00 115 VAL A CA 1
ATOM 922 C C . VAL A 1 115 ? 2.805 -0.700 -13.831 1.00 94.00 115 VAL A C 1
ATOM 924 O O . VAL A 1 115 ? 2.202 0.218 -13.273 1.00 94.00 115 VAL A O 1
ATOM 927 N N . LEU A 1 116 ? 4.129 -0.834 -13.817 1.00 93.19 116 LEU A N 1
ATOM 928 C CA . LEU A 1 116 ? 5.058 0.074 -13.158 1.00 93.19 116 LEU A CA 1
ATOM 929 C C . LEU A 1 116 ? 6.067 0.567 -14.187 1.00 93.19 116 LEU A C 1
ATOM 931 O O . LEU A 1 116 ? 6.760 -0.237 -14.799 1.00 93.19 116 LEU A O 1
ATOM 935 N N . GLU A 1 117 ? 6.184 1.881 -14.343 1.00 92.12 117 GLU A N 1
ATOM 936 C CA . GLU A 1 117 ? 7.221 2.470 -15.185 1.00 92.12 117 GLU A CA 1
ATOM 937 C C . GLU A 1 117 ? 8.406 2.908 -14.326 1.00 92.12 117 GLU A C 1
ATOM 939 O O . GLU A 1 117 ? 8.247 3.708 -13.403 1.00 92.12 117 GLU A O 1
ATOM 944 N N . SER A 1 118 ? 9.596 2.396 -14.632 1.00 89.75 118 SER A N 1
ATOM 945 C CA . SER A 1 118 ? 10.826 2.670 -13.882 1.00 89.75 118 SER A CA 1
ATOM 946 C C . SER A 1 118 ? 11.943 3.129 -14.810 1.00 89.75 118 SER A C 1
ATOM 948 O O . SER A 1 118 ? 12.092 2.615 -15.920 1.00 89.75 118 SER A O 1
ATOM 950 N N . GLU A 1 119 ? 12.742 4.091 -14.359 1.00 87.50 119 GLU A N 1
ATOM 951 C CA . GLU A 1 119 ? 13.927 4.558 -15.073 1.00 87.50 119 GLU A CA 1
ATOM 952 C C . GLU A 1 119 ? 15.054 3.523 -15.002 1.00 87.50 119 GLU A C 1
ATOM 954 O O . GLU A 1 119 ? 15.405 3.043 -13.933 1.00 87.50 119 GLU A O 1
ATOM 959 N N . ILE A 1 120 ? 15.664 3.186 -16.137 1.00 89.06 120 ILE A N 1
ATOM 960 C CA . ILE A 1 120 ? 16.832 2.282 -16.184 1.00 89.06 120 ILE A CA 1
ATOM 961 C C . ILE A 1 120 ? 18.081 2.970 -16.751 1.00 89.06 120 ILE A C 1
ATOM 963 O O . ILE A 1 120 ? 19.071 2.314 -17.076 1.00 89.06 120 ILE A O 1
ATOM 967 N N . GLY A 1 121 ? 18.025 4.292 -16.909 1.00 85.31 121 GLY A N 1
ATOM 968 C CA . GLY A 1 121 ? 19.099 5.135 -17.419 1.00 85.31 121 GLY A CA 1
ATOM 969 C C . GLY A 1 121 ? 18.572 6.288 -18.280 1.00 85.31 121 GLY A C 1
ATOM 970 O O . GLY A 1 121 ? 17.368 6.371 -18.533 1.00 85.31 121 GLY A O 1
ATOM 971 N N . PRO A 1 122 ? 19.469 7.148 -18.793 1.00 84.75 122 PRO A N 1
ATOM 972 C CA . PRO A 1 122 ? 19.086 8.338 -19.545 1.00 84.75 122 PRO A CA 1
ATOM 973 C C . PRO A 1 122 ? 18.167 7.999 -20.721 1.00 84.75 122 PRO A C 1
ATOM 975 O O . PRO A 1 122 ? 18.542 7.232 -21.611 1.00 84.75 122 PRO A O 1
ATOM 978 N N . ASN A 1 123 ? 16.962 8.576 -20.720 1.00 84.00 123 ASN A N 1
ATOM 979 C CA . ASN A 1 123 ? 15.923 8.358 -21.732 1.00 84.00 123 ASN A CA 1
ATOM 980 C C . ASN A 1 123 ? 15.536 6.879 -21.944 1.00 84.00 123 ASN A C 1
ATOM 982 O O . ASN A 1 123 ? 15.084 6.505 -23.029 1.00 84.00 123 ASN A O 1
ATOM 986 N N . ARG A 1 124 ? 15.716 6.019 -20.934 1.00 87.75 124 ARG A N 1
ATOM 987 C CA . ARG A 1 124 ? 15.336 4.602 -20.984 1.00 87.75 124 ARG A CA 1
ATOM 988 C C . ARG A 1 124 ? 14.453 4.252 -19.799 1.00 87.75 124 ARG A C 1
ATOM 990 O O . ARG A 1 124 ? 14.824 4.474 -18.649 1.00 87.75 124 ARG A O 1
ATOM 997 N N . LYS A 1 125 ? 13.316 3.622 -20.089 1.00 90.06 125 LYS A N 1
ATOM 998 C CA . LYS A 1 125 ? 12.410 3.086 -19.075 1.00 90.06 125 LYS A CA 1
ATOM 999 C C . LYS A 1 125 ? 12.180 1.593 -19.255 1.00 90.06 125 LYS A C 1
ATOM 1001 O O . LYS A 1 125 ? 12.285 1.070 -20.365 1.00 90.06 125 LYS A O 1
ATOM 1006 N N . LYS A 1 126 ? 11.852 0.934 -18.152 1.00 88.31 126 LYS A N 1
ATOM 1007 C CA . LYS A 1 126 ? 11.333 -0.428 -18.090 1.00 88.31 126 LYS A CA 1
ATOM 1008 C C . LYS A 1 126 ? 9.864 -0.371 -17.677 1.00 88.31 126 LYS A C 1
ATOM 1010 O O . LYS A 1 126 ? 9.501 0.458 -16.844 1.00 88.31 126 LYS A O 1
ATOM 1015 N N . VAL A 1 127 ? 9.068 -1.247 -18.283 1.00 88.81 127 VAL A N 1
ATOM 1016 C CA . VAL A 1 127 ? 7.647 -1.480 -17.996 1.00 88.81 127 VAL A CA 1
ATOM 1017 C C . VAL A 1 127 ? 7.473 -2.944 -17.615 1.00 88.81 127 VAL A C 1
ATOM 1019 O O . VAL A 1 127 ? 8.181 -3.776 -18.233 1.00 88.81 127 VAL A O 1
#